Protein AF-A0A6B9YSK7-F1 (afdb_monomer_lite)

Foldseek 3Di:
DDQDDAQFWWDAPPDPAIWGFHDADVVLQFTWIFGPDDDTDIDGRHHSVRIDHDDDPPPD

Radius of gyration: 10.92 Å; chains: 1; bounding box: 30×20×27 Å

Secondary structure (DSSP, 8-state):
-PPPPTT-EEEETTEEEEEEEEEEETTTTEEEEEESSSS--EEEEEEGGGPEEPP-TT--

pLDDT: mean 82.37, std 13.65, range [34.88, 93.69]

Sequence (60 aa):
MLVPEPGQIVHLEDVEGQLVVQTVNNGALTVDLASRYGEPRFFKDIPVADLLPGEDLSAG

Structure (mmCIF, N/CA/C/O backbone):
data_AF-A0A6B9YSK7-F1
#
_entry.id   AF-A0A6B9YSK7-F1
#
loop_
_atom_site.group_PDB
_atom_site.id
_atom_site.type_symbol
_atom_site.label_atom_id
_atom_site.label_alt_id
_atom_site.label_comp_id
_atom_site.label_asym_id
_atom_site.label_entity_id
_atom_site.label_seq_id
_atom_site.pdbx_PDB_ins_code
_atom_site.Cartn_x
_atom_site.Cartn_y
_atom_site.Cartn_z
_atom_site.occupancy
_atom_site.B_iso_or_equiv
_atom_site.auth_seq_id
_atom_site.auth_comp_id
_atom_site.auth_asym_id
_atom_site.auth_atom_id
_atom_site.pdbx_PDB_model_num
ATOM 1 N N . MET A 1 1 ? -4.698 -10.636 9.294 1.00 57.69 1 MET A N 1
ATOM 2 C CA . MET A 1 1 ? -4.287 -10.054 8.000 1.00 57.69 1 MET A CA 1
ATOM 3 C C . MET A 1 1 ? -3.099 -9.158 8.289 1.00 57.69 1 MET A C 1
ATOM 5 O O . MET A 1 1 ? -3.177 -8.401 9.249 1.00 57.69 1 MET A O 1
ATOM 9 N N . LEU A 1 2 ? -1.991 -9.325 7.569 1.00 73.81 2 LEU A N 1
ATOM 10 C CA . LEU A 1 2 ? -0.829 -8.444 7.703 1.00 73.81 2 LEU A CA 1
ATOM 11 C C . LEU A 1 2 ? -1.144 -7.152 6.944 1.00 73.81 2 LEU A C 1
ATOM 13 O O . LEU A 1 2 ? -1.463 -7.210 5.761 1.00 73.81 2 LEU A O 1
ATOM 17 N N . VAL A 1 3 ? -1.135 -6.019 7.644 1.00 81.06 3 VAL A N 1
ATOM 18 C CA . VAL A 1 3 ? -1.263 -4.699 7.018 1.00 81.06 3 VAL A CA 1
ATOM 19 C C . VAL A 1 3 ? 0.105 -4.347 6.426 1.00 81.06 3 VAL A C 1
ATOM 21 O O . VAL A 1 3 ? 1.094 -4.497 7.145 1.00 81.06 3 VAL A O 1
ATOM 24 N N . PRO A 1 4 ? 0.193 -3.932 5.152 1.00 86.06 4 PRO A N 1
ATOM 25 C CA . PRO A 1 4 ? 1.466 -3.580 4.545 1.00 86.06 4 PRO A CA 1
ATOM 26 C C . PRO A 1 4 ? 2.096 -2.357 5.209 1.00 86.06 4 PRO A C 1
ATOM 28 O O . PRO A 1 4 ? 1.396 -1.507 5.761 1.00 86.06 4 PRO A O 1
ATOM 31 N N . GLU A 1 5 ? 3.416 -2.251 5.111 1.00 90.31 5 GLU A N 1
ATOM 32 C CA . GLU A 1 5 ? 4.183 -1.136 5.668 1.00 90.31 5 GLU A CA 1
ATOM 33 C C . GLU A 1 5 ? 4.526 -0.088 4.593 1.00 90.31 5 GLU A C 1
ATOM 35 O O . GLU A 1 5 ? 4.668 -0.432 3.415 1.00 90.31 5 GLU A O 1
ATOM 40 N N . PRO A 1 6 ? 4.698 1.199 4.954 1.00 90.75 6 PRO A N 1
ATOM 41 C CA . PRO A 1 6 ? 5.226 2.195 4.026 1.00 90.75 6 PRO A CA 1
ATOM 42 C C . PRO A 1 6 ? 6.580 1.766 3.442 1.00 90.75 6 PRO A C 1
ATOM 44 O O . PRO A 1 6 ? 7.471 1.327 4.165 1.00 90.75 6 PRO A O 1
ATOM 47 N N . GLY A 1 7 ? 6.741 1.912 2.129 1.00 89.12 7 GLY A N 1
ATOM 48 C CA . GLY A 1 7 ? 7.899 1.458 1.357 1.00 89.12 7 GLY A CA 1
ATOM 49 C C . GLY A 1 7 ? 7.763 0.039 0.800 1.00 89.12 7 GLY A C 1
ATOM 50 O O . GLY A 1 7 ? 8.540 -0.336 -0.079 1.00 89.12 7 GLY A O 1
ATOM 51 N N . GLN A 1 8 ? 6.772 -0.734 1.250 1.00 89.19 8 GLN A N 1
ATOM 52 C CA . GLN A 1 8 ? 6.542 -2.085 0.754 1.00 89.19 8 GLN A CA 1
ATOM 53 C C . GLN A 1 8 ? 5.965 -2.063 -0.667 1.00 89.19 8 GLN A C 1
ATOM 55 O O . GLN A 1 8 ? 5.156 -1.198 -1.017 1.00 89.19 8 GLN A O 1
ATOM 60 N N . ILE A 1 9 ? 6.377 -3.035 -1.483 1.00 89.88 9 ILE A N 1
ATOM 61 C CA . ILE A 1 9 ? 5.857 -3.228 -2.837 1.00 89.88 9 ILE A CA 1
ATOM 62 C C . ILE A 1 9 ? 4.585 -4.074 -2.772 1.00 89.88 9 ILE A C 1
ATOM 64 O O . ILE A 1 9 ? 4.553 -5.134 -2.142 1.00 89.88 9 ILE A O 1
ATOM 68 N N . VAL A 1 10 ? 3.546 -3.611 -3.453 1.00 89.88 10 VAL A N 1
ATOM 69 C CA . VAL A 1 10 ? 2.245 -4.271 -3.575 1.00 89.88 10 VAL A CA 1
ATOM 70 C C . VAL A 1 10 ? 1.748 -4.195 -5.015 1.00 89.88 10 VAL A C 1
ATOM 72 O O . VAL A 1 10 ? 2.242 -3.406 -5.826 1.00 89.88 10 VAL A O 1
ATOM 75 N N . HIS A 1 11 ? 0.784 -5.048 -5.338 1.00 88.94 11 HIS A N 1
ATOM 76 C CA . HIS A 1 11 ? 0.141 -5.112 -6.646 1.00 88.94 11 HIS A CA 1
ATOM 77 C C . HIS A 1 11 ? -1.376 -4.966 -6.486 1.00 88.94 11 HIS A C 1
ATOM 79 O O . HIS A 1 11 ? -1.937 -5.363 -5.463 1.00 88.94 11 HIS A O 1
ATOM 85 N N . LEU A 1 12 ? -2.021 -4.411 -7.513 1.00 87.44 12 LEU A N 1
ATOM 86 C CA . LEU A 1 12 ? -3.475 -4.401 -7.677 1.00 87.44 12 LEU A CA 1
ATOM 87 C C . LEU A 1 12 ? -3.826 -5.209 -8.922 1.00 87.44 12 LEU A C 1
ATOM 89 O O . LEU A 1 12 ? -3.117 -5.107 -9.921 1.00 87.44 12 LEU A O 1
ATOM 93 N N . GLU A 1 13 ? -4.911 -5.983 -8.873 1.00 84.25 13 GLU A N 1
ATOM 94 C CA . GLU A 1 13 ? -5.324 -6.855 -9.986 1.00 84.25 13 GLU A CA 1
ATOM 95 C C . GLU A 1 13 ? -5.512 -6.084 -11.304 1.00 84.25 13 GLU A C 1
ATOM 97 O O . GLU A 1 13 ? -5.095 -6.554 -12.360 1.00 84.25 13 GLU A O 1
ATOM 102 N N . ASP A 1 14 ? -6.058 -4.868 -11.233 1.00 82.75 14 ASP A N 1
ATOM 103 C CA . ASP A 1 14 ? -6.365 -4.032 -12.400 1.00 82.75 14 ASP A CA 1
ATOM 104 C C . ASP A 1 14 ? -5.272 -3.005 -12.755 1.00 82.75 14 ASP A C 1
ATOM 106 O O . ASP A 1 14 ? -5.473 -2.155 -13.630 1.00 82.75 14 ASP A O 1
ATOM 110 N N . VAL A 1 15 ? -4.117 -3.027 -12.078 1.00 83.06 15 VAL A N 1
ATOM 111 C CA . VAL A 1 15 ? -3.023 -2.079 -12.343 1.00 83.06 15 VAL A CA 1
ATOM 112 C C . VAL A 1 15 ? -1.777 -2.826 -12.783 1.00 83.06 15 VAL A C 1
ATOM 114 O O . VAL A 1 15 ? -1.110 -3.493 -11.996 1.00 83.06 15 VAL A O 1
ATOM 117 N N . GLU A 1 16 ? -1.410 -2.645 -14.050 1.00 80.69 16 GLU A N 1
ATOM 118 C CA . GLU A 1 16 ? -0.123 -3.114 -14.549 1.00 80.69 16 GLU A CA 1
ATOM 119 C C . GLU A 1 16 ? 1.021 -2.306 -13.923 1.00 80.69 16 GLU A C 1
ATOM 121 O O . GLU A 1 16 ? 1.131 -1.091 -14.112 1.00 80.69 16 GLU A O 1
ATOM 126 N N . GLY A 1 17 ? 1.894 -2.999 -13.192 1.00 81.44 17 GLY A N 1
ATOM 127 C CA . GLY A 1 17 ? 3.109 -2.438 -12.611 1.00 81.44 17 GLY A CA 1
ATOM 128 C C . GLY A 1 17 ? 3.220 -2.639 -11.103 1.00 81.44 17 GLY A C 1
ATOM 129 O O . GLY A 1 17 ? 2.308 -3.114 -10.434 1.00 81.44 17 GLY A O 1
ATOM 130 N N . GLN A 1 18 ? 4.387 -2.281 -10.570 1.00 85.62 18 GLN A N 1
ATOM 131 C CA . GLN A 1 18 ? 4.666 -2.347 -9.139 1.00 85.62 18 GLN A CA 1
ATOM 132 C C . GLN A 1 18 ? 4.270 -1.038 -8.461 1.00 85.62 18 GLN A C 1
ATOM 134 O O . GLN A 1 18 ? 4.712 0.045 -8.867 1.00 85.62 18 GLN A O 1
ATOM 139 N N . LEU A 1 19 ? 3.486 -1.151 -7.394 1.00 90.19 19 LEU A N 1
ATOM 140 C CA . LEU A 1 19 ? 3.071 -0.027 -6.569 1.00 90.19 19 LEU A CA 1
ATOM 141 C C . LEU A 1 19 ? 3.809 -0.069 -5.234 1.00 90.19 19 LEU A C 1
ATOM 143 O O . LEU A 1 19 ? 4.081 -1.136 -4.694 1.00 90.19 19 LEU A O 1
ATOM 147 N N . VAL A 1 20 ? 4.145 1.097 -4.701 1.00 91.75 20 VAL A N 1
ATOM 148 C CA . VAL A 1 20 ? 4.803 1.246 -3.402 1.00 91.75 20 VAL A CA 1
ATOM 149 C C . VAL A 1 20 ? 3.838 1.913 -2.445 1.00 91.75 20 VAL A C 1
ATOM 151 O O . VAL A 1 20 ? 3.226 2.930 -2.778 1.00 91.75 20 VAL A O 1
ATOM 154 N N . VAL A 1 21 ? 3.718 1.345 -1.252 1.00 92.12 21 VAL A N 1
ATOM 155 C CA . VAL A 1 21 ? 2.899 1.893 -0.173 1.00 92.12 21 VAL A CA 1
ATOM 156 C C . VAL A 1 21 ? 3.547 3.171 0.343 1.00 92.12 21 VAL A C 1
ATOM 158 O O . VAL A 1 21 ? 4.671 3.157 0.828 1.00 92.12 21 VAL A O 1
ATOM 161 N N . GLN A 1 22 ? 2.842 4.289 0.254 1.00 93.56 22 GLN A N 1
ATOM 162 C CA . GLN A 1 22 ? 3.318 5.589 0.725 1.00 93.56 22 GLN A CA 1
ATOM 163 C C . GLN A 1 22 ? 2.806 5.898 2.128 1.00 93.56 22 GLN A C 1
ATOM 165 O O . GLN A 1 22 ? 3.513 6.478 2.950 1.00 93.56 22 GLN A O 1
ATOM 170 N N . THR A 1 23 ? 1.552 5.555 2.409 1.00 93.69 23 THR A N 1
ATOM 171 C CA . THR A 1 23 ? 0.902 5.852 3.688 1.00 93.69 23 THR A CA 1
ATOM 172 C C . THR A 1 23 ? -0.078 4.743 4.025 1.00 93.69 23 THR A C 1
ATOM 174 O O . THR A 1 23 ? -0.719 4.188 3.138 1.00 93.69 23 THR A O 1
ATOM 177 N N . VAL A 1 24 ? -0.178 4.419 5.314 1.00 91.88 24 VAL A N 1
ATOM 178 C CA . VAL A 1 24 ? -1.080 3.393 5.839 1.00 91.88 24 VAL A CA 1
ATOM 179 C C . VAL A 1 24 ? -2.064 4.052 6.795 1.00 91.88 24 VAL A C 1
ATOM 181 O O . VAL A 1 24 ? -1.677 4.612 7.822 1.00 91.88 24 VAL A O 1
ATOM 184 N N . ASN A 1 25 ? -3.347 3.955 6.475 1.00 91.50 25 ASN A N 1
ATOM 185 C CA . ASN A 1 25 ? -4.443 4.496 7.266 1.00 91.50 25 ASN A CA 1
ATOM 186 C C . ASN A 1 25 ? -5.065 3.376 8.111 1.00 91.50 25 ASN A C 1
ATOM 188 O O . ASN A 1 25 ? -6.119 2.828 7.789 1.00 91.50 25 ASN A O 1
ATOM 192 N N . ASN A 1 26 ? -4.417 3.040 9.231 1.00 81.69 26 ASN A N 1
ATOM 193 C CA . ASN A 1 26 ? -4.803 1.908 10.088 1.00 81.69 26 ASN A CA 1
ATOM 194 C C . ASN A 1 26 ? -6.250 1.955 10.609 1.00 81.69 26 ASN A C 1
ATOM 196 O O . ASN A 1 26 ? -6.846 0.907 10.831 1.00 81.69 26 ASN A O 1
ATOM 200 N N . GLY A 1 27 ? -6.831 3.145 10.799 1.00 84.25 27 GLY A N 1
ATOM 201 C CA . GLY A 1 27 ? -8.221 3.274 11.250 1.00 84.25 27 GLY A CA 1
ATOM 202 C C . GLY A 1 27 ? -9.249 2.824 10.206 1.00 84.25 27 GLY A C 1
ATOM 203 O O . GLY A 1 27 ? -10.278 2.266 10.571 1.00 84.25 27 GLY A O 1
ATOM 204 N N . ALA A 1 28 ? -8.956 3.043 8.922 1.00 83.75 28 ALA A N 1
ATOM 205 C CA . ALA A 1 28 ? -9.829 2.691 7.801 1.00 83.75 28 ALA A CA 1
ATOM 206 C C . ALA A 1 28 ? -9.398 1.400 7.083 1.00 83.75 28 ALA A C 1
ATOM 208 O O . ALA A 1 28 ? -10.116 0.929 6.208 1.00 83.75 28 ALA A O 1
ATOM 209 N N . LEU A 1 29 ? -8.245 0.826 7.456 1.00 89.75 29 LEU A N 1
ATOM 210 C CA . LEU A 1 29 ? -7.602 -0.298 6.767 1.00 89.75 29 LEU A CA 1
ATOM 211 C C . LEU A 1 29 ? -7.400 -0.022 5.267 1.00 89.75 29 LEU A C 1
ATOM 213 O O . LEU A 1 29 ? -7.633 -0.890 4.424 1.00 89.75 29 LEU A O 1
ATOM 217 N N . THR A 1 30 ? -6.948 1.193 4.950 1.00 93.50 30 THR A N 1
ATOM 218 C CA . THR A 1 30 ? -6.604 1.621 3.589 1.00 93.50 30 THR A CA 1
ATOM 219 C C . THR A 1 30 ? -5.146 2.059 3.489 1.00 93.50 30 THR A C 1
ATOM 221 O O . THR A 1 30 ? -4.498 2.353 4.498 1.00 93.50 30 THR A O 1
ATOM 224 N N . VAL A 1 31 ? -4.620 2.112 2.269 1.00 93.44 31 VAL A N 1
ATOM 225 C CA . VAL A 1 31 ? -3.281 2.617 1.963 1.00 93.44 31 VAL A CA 1
ATOM 226 C C . VAL A 1 31 ? -3.305 3.568 0.775 1.00 93.44 31 VAL A C 1
ATOM 228 O O . VAL A 1 31 ? -4.139 3.454 -0.123 1.00 93.44 31 VAL A O 1
ATOM 231 N N . ASP A 1 32 ? -2.329 4.463 0.748 1.00 93.62 32 ASP A N 1
ATOM 232 C CA . ASP A 1 32 ? -2.010 5.254 -0.432 1.00 93.62 32 ASP A CA 1
ATOM 233 C C . ASP A 1 32 ? -0.814 4.624 -1.141 1.00 93.62 32 ASP A C 1
ATOM 235 O O . ASP A 1 32 ? 0.175 4.260 -0.500 1.00 93.62 32 ASP A O 1
ATOM 239 N N . LEU A 1 33 ? -0.888 4.516 -2.463 1.00 93.31 33 LEU A N 1
ATOM 240 C CA . LEU A 1 33 ? 0.110 3.873 -3.306 1.00 93.31 33 LEU A CA 1
ATOM 241 C C . LEU A 1 33 ? 0.662 4.839 -4.350 1.00 93.31 33 LEU A C 1
ATOM 243 O O . LEU A 1 33 ? -0.052 5.704 -4.865 1.00 93.31 33 LEU A O 1
ATOM 247 N N . ALA A 1 34 ? 1.919 4.640 -4.726 1.00 91.81 34 ALA A N 1
ATOM 248 C CA . ALA A 1 34 ? 2.546 5.319 -5.852 1.00 91.81 34 ALA A CA 1
ATOM 249 C C . ALA A 1 34 ? 3.190 4.307 -6.804 1.00 91.81 34 ALA A C 1
ATOM 251 O O . ALA A 1 34 ? 3.789 3.329 -6.358 1.00 91.81 34 ALA A O 1
ATOM 252 N N . SER A 1 35 ? 3.100 4.547 -8.114 1.00 88.50 35 SER A N 1
ATOM 253 C CA . SER A 1 35 ? 3.821 3.724 -9.091 1.00 88.50 35 SER A CA 1
ATOM 254 C C . SER A 1 35 ? 5.330 3.879 -8.919 1.00 88.50 35 SER A C 1
ATOM 256 O O . SER A 1 35 ? 5.840 5.002 -8.885 1.00 88.50 35 SER A O 1
ATOM 258 N N . ARG A 1 36 ? 6.051 2.755 -8.841 1.00 78.56 36 ARG A N 1
ATOM 259 C CA . ARG A 1 36 ? 7.520 2.752 -8.738 1.00 78.56 36 ARG A CA 1
ATOM 260 C C . ARG A 1 36 ? 8.200 3.078 -10.068 1.00 78.56 36 ARG A C 1
ATOM 262 O O . ARG A 1 36 ? 9.291 3.643 -10.077 1.00 78.56 36 ARG A O 1
ATOM 269 N N . TYR A 1 37 ? 7.567 2.706 -11.180 1.00 75.38 37 TYR A N 1
ATOM 270 C CA . TYR A 1 37 ? 8.131 2.806 -12.525 1.00 75.38 37 TYR A CA 1
ATOM 271 C C . TYR A 1 37 ? 7.103 3.381 -13.509 1.00 75.38 37 TYR A C 1
ATOM 273 O O . TYR A 1 37 ? 5.907 3.120 -13.398 1.00 75.38 37 TYR A O 1
ATOM 281 N N . GLY A 1 38 ? 7.574 4.153 -14.491 1.00 69.31 38 GLY A N 1
ATOM 282 C CA . GLY A 1 38 ? 6.724 4.783 -15.507 1.00 69.31 38 GLY A CA 1
ATOM 283 C C . GLY A 1 38 ? 6.194 6.160 -15.098 1.00 69.31 38 GLY A C 1
ATOM 284 O O . GLY A 1 38 ? 6.859 6.906 -14.381 1.00 69.31 38 GLY A O 1
ATOM 285 N N . GLU A 1 39 ? 5.012 6.520 -15.603 1.00 75.00 39 GLU A N 1
ATOM 286 C CA . GLU A 1 39 ? 4.365 7.786 -15.255 1.00 75.00 39 GLU A CA 1
ATOM 287 C C . GLU A 1 39 ? 3.938 7.795 -13.777 1.00 75.00 39 GLU A C 1
ATOM 289 O O . GLU A 1 39 ? 3.403 6.794 -13.288 1.00 75.00 39 GLU A O 1
ATOM 294 N N . PRO A 1 40 ? 4.131 8.913 -13.054 1.00 77.06 40 PRO A N 1
ATOM 295 C CA . PRO A 1 40 ? 3.751 9.011 -11.652 1.00 77.06 40 PRO A CA 1
ATOM 296 C C . PRO A 1 40 ? 2.228 8.913 -11.511 1.00 77.06 40 PRO A C 1
ATOM 298 O O . PRO A 1 40 ? 1.493 9.870 -11.761 1.00 77.06 40 PRO A O 1
ATOM 301 N N . ARG A 1 41 ? 1.756 7.735 -11.097 1.00 84.69 41 ARG A N 1
ATOM 302 C CA . ARG A 1 41 ? 0.362 7.475 -10.728 1.00 84.69 41 ARG A CA 1
ATOM 303 C C . ARG A 1 41 ? 0.263 7.306 -9.224 1.00 84.69 41 ARG A C 1
ATOM 305 O O . ARG A 1 41 ? 1.077 6.604 -8.626 1.00 84.69 41 ARG A O 1
ATOM 312 N N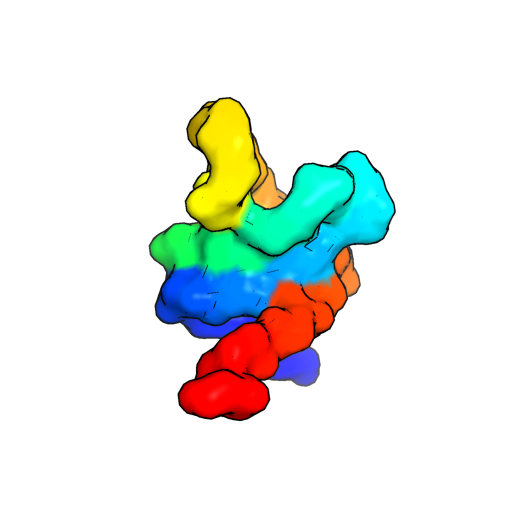 . PHE A 1 42 ? -0.747 7.942 -8.646 1.00 90.12 42 PHE A N 1
ATOM 313 C CA . PHE A 1 42 ? -1.047 7.879 -7.225 1.00 90.12 42 PHE A CA 1
ATOM 314 C C . PHE A 1 42 ? -2.443 7.306 -7.042 1.00 90.12 42 PHE A C 1
ATOM 316 O O . PHE A 1 42 ? -3.397 7.787 -7.655 1.00 90.12 42 PHE A O 1
ATOM 323 N N . PHE A 1 43 ? -2.548 6.309 -6.179 1.00 91.06 43 PHE A N 1
ATOM 324 C CA . PHE A 1 43 ? -3.803 5.687 -5.790 1.00 91.06 43 PHE A CA 1
ATOM 325 C C . PHE A 1 43 ? -4.003 5.972 -4.310 1.00 91.06 43 PHE A C 1
ATOM 327 O O . PHE A 1 43 ? -3.054 5.866 -3.537 1.00 91.06 43 PHE A O 1
ATOM 334 N N . LYS A 1 44 ? -5.199 6.395 -3.918 1.00 92.56 44 LYS A N 1
ATOM 335 C CA . LYS A 1 44 ? -5.491 6.782 -2.538 1.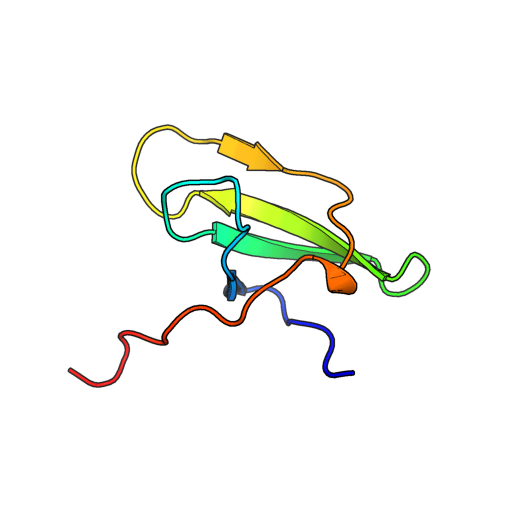00 92.56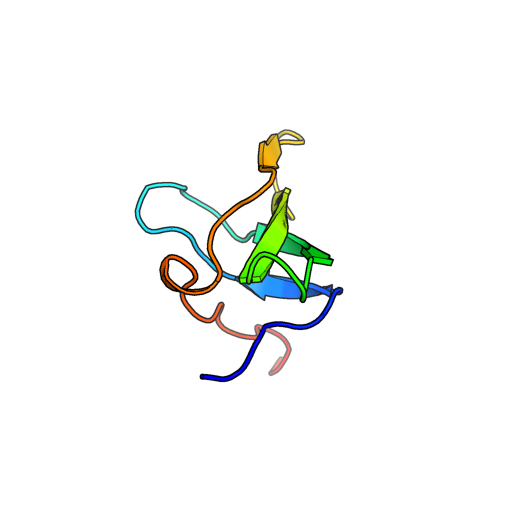 44 LYS A CA 1
ATOM 336 C C . LYS A 1 44 ? -6.608 5.940 -1.972 1.00 92.56 44 LYS A C 1
ATOM 33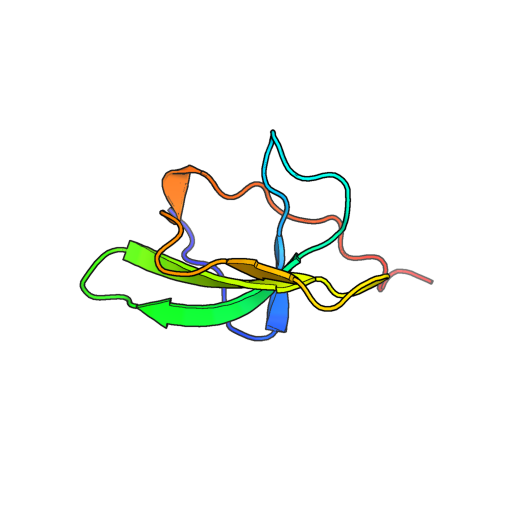8 O O . LYS A 1 44 ? -7.473 5.505 -2.732 1.00 92.56 44 LYS A O 1
ATOM 343 N N . ASP A 1 45 ? -6.577 5.762 -0.657 1.00 92.31 45 ASP A N 1
ATOM 344 C CA . ASP A 1 45 ? -7.619 5.062 0.096 1.00 92.31 45 ASP A CA 1
ATOM 345 C C . ASP A 1 45 ? -7.905 3.644 -0.433 1.00 92.31 45 ASP A C 1
ATOM 347 O O . ASP A 1 45 ? -9.039 3.166 -0.407 1.00 92.31 45 ASP A O 1
ATOM 351 N N . ILE A 1 46 ? -6.863 2.953 -0.902 1.00 92.31 46 ILE A N 1
ATOM 352 C CA . ILE A 1 46 ? -6.973 1.597 -1.435 1.00 92.31 46 ILE A CA 1
ATOM 353 C C . ILE A 1 46 ? -7.139 0.610 -0.279 1.00 92.31 46 ILE A C 1
AT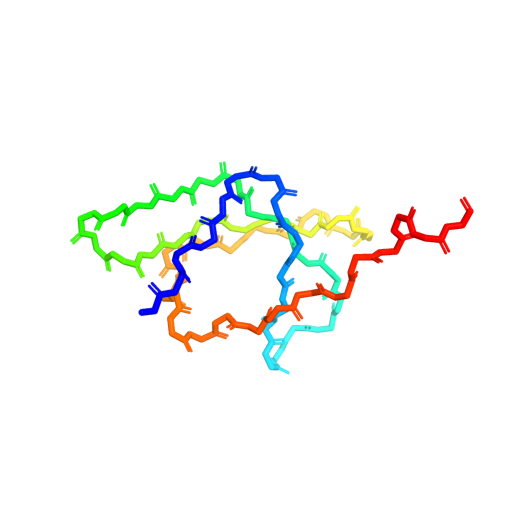OM 355 O O . ILE A 1 46 ? -6.283 0.588 0.611 1.00 92.31 46 ILE A O 1
ATOM 359 N N . PRO A 1 47 ? -8.205 -0.207 -0.249 1.00 92.31 47 PRO A N 1
ATOM 360 C CA . PRO A 1 47 ? -8.402 -1.180 0.815 1.00 92.31 47 PRO A CA 1
ATOM 361 C C . PRO A 1 47 ? -7.249 -2.178 0.879 1.00 92.31 47 PRO A C 1
ATOM 363 O O . PRO A 1 47 ? -6.838 -2.745 -0.129 1.00 92.31 47 PRO A O 1
ATOM 366 N N . VAL A 1 48 ? -6.763 -2.459 2.089 1.00 89.31 48 VAL A N 1
ATOM 367 C CA . VAL A 1 48 ? -5.693 -3.451 2.300 1.00 89.31 48 VAL A CA 1
ATOM 368 C C . VAL A 1 48 ? -6.094 -4.843 1.794 1.00 89.31 48 VAL A C 1
ATOM 370 O O . VAL A 1 48 ? -5.236 -5.626 1.406 1.00 89.31 48 VAL A O 1
ATOM 373 N N . ALA A 1 49 ? -7.395 -5.146 1.783 1.00 89.00 49 ALA A N 1
ATOM 374 C CA . ALA A 1 49 ? -7.932 -6.412 1.294 1.00 89.00 49 ALA A CA 1
ATOM 375 C C . ALA A 1 49 ? -7.764 -6.615 -0.224 1.00 89.00 49 ALA A C 1
ATOM 377 O O . ALA A 1 49 ? -7.739 -7.763 -0.657 1.00 89.00 49 ALA A O 1
ATOM 378 N N . ASP A 1 50 ? -7.615 -5.532 -0.993 1.00 88.44 50 ASP A N 1
ATOM 379 C CA . ASP A 1 50 ? -7.426 -5.575 -2.449 1.00 88.44 50 ASP A CA 1
ATOM 380 C C . ASP A 1 50 ? -5.939 -5.674 -2.839 1.00 88.44 50 ASP A C 1
ATOM 382 O O . ASP A 1 50 ? -5.595 -5.778 -4.015 1.00 88.44 50 ASP A O 1
ATOM 386 N N . LEU A 1 51 ? -5.032 -5.620 -1.856 1.00 87.50 51 LEU A N 1
ATOM 387 C CA . LEU A 1 51 ? -3.594 -5.642 -2.094 1.00 87.50 51 LEU A CA 1
ATOM 388 C C . LEU A 1 51 ? -3.079 -7.071 -2.209 1.00 87.50 51 LEU A C 1
ATOM 390 O O . LEU A 1 51 ? -3.236 -7.894 -1.303 1.00 87.50 51 LEU A O 1
ATOM 394 N N . LEU A 1 52 ? -2.343 -7.319 -3.285 1.00 86.69 52 LEU A N 1
ATOM 395 C CA . LEU A 1 52 ? -1.546 -8.523 -3.452 1.00 86.69 52 LEU A CA 1
ATOM 396 C C . LEU A 1 52 ? -0.089 -8.237 -3.051 1.00 86.69 52 LEU A C 1
ATOM 398 O O . LEU A 1 52 ? 0.423 -7.147 -3.340 1.00 86.69 52 LEU A O 1
ATOM 402 N N . PRO A 1 53 ? 0.602 -9.181 -2.384 1.00 78.88 53 PRO A N 1
ATOM 403 C C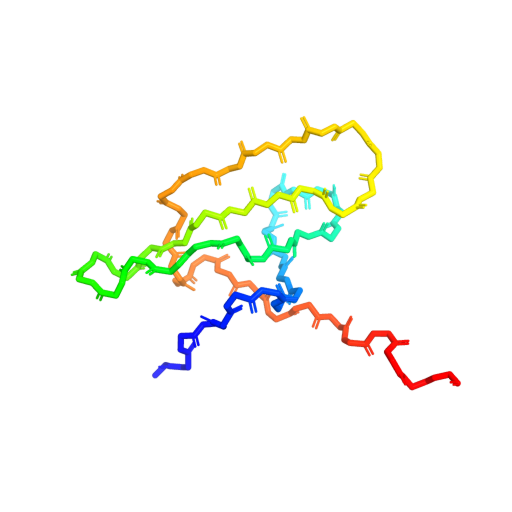A . PRO A 1 53 ? 2.013 -9.017 -2.059 1.00 78.88 53 PRO A CA 1
ATOM 404 C C . PRO A 1 53 ? 2.823 -8.880 -3.351 1.00 78.88 53 PRO A C 1
ATOM 406 O O . PRO A 1 53 ? 2.725 -9.724 -4.241 1.00 78.88 53 PRO A O 1
ATOM 409 N N . GLY A 1 54 ? 3.612 -7.811 -3.456 1.00 70.88 54 GLY A N 1
ATOM 410 C CA . GLY A 1 54 ? 4.573 -7.671 -4.540 1.00 70.88 54 GLY A CA 1
ATOM 411 C C . GLY A 1 54 ? 5.793 -8.537 -4.297 1.00 70.88 54 GLY A C 1
ATOM 412 O O . GLY A 1 54 ? 6.253 -8.667 -3.163 1.00 70.88 54 GLY A O 1
ATOM 413 N N . GLU A 1 55 ? 6.312 -9.139 -5.362 1.00 64.25 55 GLU A N 1
ATOM 414 C CA . GLU A 1 55 ? 7.532 -9.929 -5.270 1.00 64.25 55 GLU A CA 1
ATOM 415 C C . GLU A 1 55 ? 8.717 -9.000 -4.971 1.00 64.25 55 GLU A C 1
ATOM 417 O O . GLU A 1 55 ? 8.987 -8.035 -5.695 1.00 64.25 55 GLU A O 1
ATOM 422 N N . ASP A 1 56 ? 9.394 -9.268 -3.857 1.00 57.47 56 ASP A N 1
ATOM 423 C CA . ASP A 1 56 ? 10.580 -8.538 -3.442 1.00 57.47 56 ASP A CA 1
ATOM 424 C C . ASP A 1 56 ? 11.739 -8.928 -4.370 1.00 57.47 56 ASP A C 1
ATOM 426 O O . ASP A 1 56 ? 12.291 -10.023 -4.288 1.00 57.47 56 ASP A O 1
ATOM 430 N N . LEU A 1 57 ? 12.103 -8.039 -5.297 1.00 50.00 57 LEU A N 1
ATOM 431 C CA . LEU A 1 57 ? 13.222 -8.262 -6.221 1.00 50.00 57 LEU A CA 1
ATOM 432 C C . LEU A 1 57 ? 14.601 -8.103 -5.544 1.00 50.00 57 LEU A C 1
ATOM 434 O O . LEU A 1 57 ? 15.611 -8.038 -6.241 1.00 50.00 57 LEU A O 1
ATOM 438 N N . SER A 1 58 ? 14.681 -8.023 -4.209 1.00 45.22 58 SER A N 1
ATOM 439 C CA . SER A 1 58 ? 15.943 -7.777 -3.490 1.00 45.22 58 SER A CA 1
ATOM 440 C C . SER A 1 58 ? 16.820 -9.025 -3.323 1.00 45.22 58 SER A C 1
ATOM 442 O O . SER A 1 58 ? 17.857 -8.954 -2.667 1.00 45.22 58 SER A O 1
ATOM 444 N N . ALA A 1 59 ? 16.452 -10.162 -3.920 1.00 38.75 59 ALA A N 1
ATOM 445 C CA . ALA A 1 59 ? 17.312 -11.339 -4.030 1.00 38.75 59 ALA A CA 1
ATOM 446 C C . ALA A 1 59 ? 18.070 -11.335 -5.372 1.00 38.75 59 ALA A C 1
ATOM 448 O O . ALA A 1 59 ? 17.821 -12.167 -6.246 1.00 38.75 59 ALA A O 1
ATOM 449 N N . GLY A 1 60 ? 18.975 -10.366 -5.530 1.00 34.88 60 GLY A N 1
ATOM 450 C CA . GLY A 1 60 ? 19.972 -10.294 -6.601 1.00 34.88 60 GLY A CA 1
ATOM 451 C C . GLY A 1 60 ? 21.359 -10.079 -6.021 1.00 34.88 60 GLY A C 1
ATOM 452 O O . GLY A 1 60 ? 21.493 -9.150 -5.194 1.00 34.88 60 GLY A O 1
#